Protein AF-A0A1I3XUG3-F1 (afdb_monomer_lite)

Radius of gyration: 16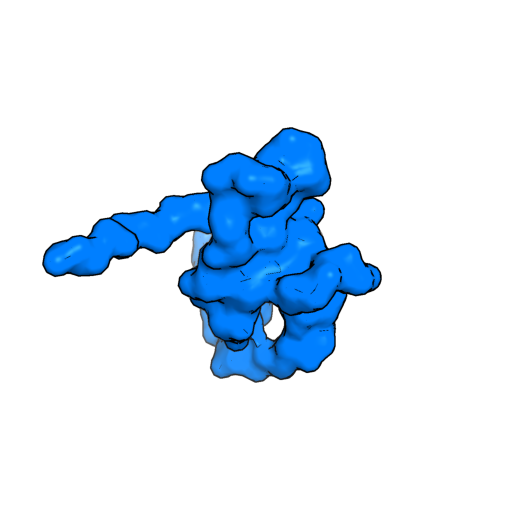.32 Å; chains: 1; bounding box: 37×28×42 Å

Structure (mmCIF, N/CA/C/O backbone):
data_AF-A0A1I3XUG3-F1
#
_entry.id   AF-A0A1I3XUG3-F1
#
loop_
_atom_site.group_PDB
_atom_site.id
_atom_site.type_symbol
_atom_site.label_atom_id
_atom_site.label_alt_id
_atom_site.label_comp_id
_atom_site.label_asym_id
_atom_site.label_entity_id
_atom_site.label_seq_id
_atom_site.pdbx_PDB_ins_code
_atom_site.Cartn_x
_atom_site.Cartn_y
_atom_site.Cartn_z
_atom_site.occupancy
_atom_site.B_iso_or_equiv
_atom_site.auth_seq_id
_atom_site.auth_comp_id
_atom_site.auth_asym_id
_atom_site.auth_atom_id
_atom_site.pdbx_PDB_model_num
ATOM 1 N N . MET A 1 1 ? 19.844 -16.183 -0.494 1.00 56.56 1 MET A N 1
ATOM 2 C CA . MET A 1 1 ? 19.143 -15.568 0.655 1.00 56.56 1 MET A CA 1
ATOM 3 C C . MET A 1 1 ? 18.393 -14.353 0.129 1.00 56.56 1 MET A C 1
ATOM 5 O O . MET A 1 1 ? 19.036 -13.520 -0.495 1.00 56.56 1 MET A O 1
ATOM 9 N N . ALA A 1 2 ? 17.068 -14.282 0.274 1.00 75.75 2 ALA A N 1
ATOM 10 C CA . ALA A 1 2 ? 16.289 -13.119 -0.160 1.00 75.75 2 ALA A CA 1
ATOM 11 C C . ALA A 1 2 ? 16.101 -12.168 1.028 1.00 75.75 2 ALA A C 1
ATOM 13 O O . ALA A 1 2 ? 15.667 -12.596 2.097 1.00 75.75 2 ALA A O 1
ATOM 14 N N . LEU A 1 3 ? 16.451 -10.893 0.857 1.00 87.69 3 LEU A N 1
ATOM 15 C CA . LEU A 1 3 ? 16.183 -9.870 1.864 1.00 87.69 3 LEU A CA 1
ATOM 16 C C . LEU A 1 3 ? 14.670 -9.624 1.918 1.00 87.69 3 LEU A C 1
ATOM 18 O O . LEU A 1 3 ? 14.072 -9.267 0.906 1.00 87.69 3 LEU A O 1
ATOM 22 N N . THR A 1 4 ? 14.063 -9.804 3.090 1.00 91.31 4 THR A N 1
ATOM 23 C CA . THR A 1 4 ? 12.653 -9.462 3.320 1.00 91.31 4 THR A CA 1
ATOM 24 C C . THR A 1 4 ? 12.587 -8.145 4.075 1.00 91.31 4 THR A C 1
ATOM 26 O O . THR A 1 4 ? 13.261 -7.976 5.089 1.00 91.31 4 THR A O 1
ATOM 29 N N . PHE A 1 5 ? 11.780 -7.215 3.581 1.00 94.19 5 PHE A N 1
ATOM 30 C CA . PHE A 1 5 ? 11.559 -5.917 4.203 1.00 94.19 5 PHE A CA 1
ATOM 31 C C . PHE A 1 5 ? 10.092 -5.513 4.056 1.00 94.19 5 PHE A C 1
ATOM 33 O O . PHE A 1 5 ? 9.389 -5.990 3.166 1.00 94.19 5 PHE A O 1
ATOM 40 N N . LEU A 1 6 ? 9.647 -4.608 4.924 1.00 95.19 6 LEU A N 1
ATOM 41 C CA . LEU A 1 6 ? 8.360 -3.933 4.821 1.00 95.19 6 LEU A CA 1
ATOM 42 C C . LEU A 1 6 ? 8.609 -2.439 4.997 1.00 95.19 6 LEU A C 1
ATOM 44 O O . LEU A 1 6 ? 9.156 -2.012 6.011 1.00 95.19 6 LEU A O 1
ATOM 48 N N . VAL A 1 7 ? 8.224 -1.655 3.996 1.00 94.06 7 VAL A N 1
ATOM 49 C CA . VAL A 1 7 ? 8.394 -0.200 3.987 1.00 94.06 7 VAL A CA 1
ATOM 50 C C . VAL A 1 7 ? 7.066 0.461 3.642 1.00 94.06 7 VAL A C 1
ATOM 52 O O . VAL A 1 7 ? 6.324 -0.035 2.795 1.00 94.06 7 VAL A O 1
ATOM 55 N N . ARG A 1 8 ? 6.754 1.585 4.297 1.00 93.38 8 ARG A N 1
ATOM 56 C CA . ARG A 1 8 ? 5.616 2.429 3.914 1.00 93.38 8 ARG A CA 1
ATOM 57 C C . ARG A 1 8 ? 6.037 3.302 2.735 1.00 93.38 8 ARG A C 1
ATOM 59 O O . ARG A 1 8 ? 7.027 4.023 2.832 1.00 93.38 8 ARG A O 1
ATOM 66 N N . ALA A 1 9 ? 5.277 3.258 1.646 1.00 89.88 9 ALA A N 1
ATOM 67 C CA . ALA A 1 9 ? 5.450 4.203 0.552 1.00 89.88 9 ALA A CA 1
ATOM 68 C C . ALA A 1 9 ? 4.915 5.582 0.974 1.00 89.88 9 ALA A C 1
ATOM 70 O O . ALA A 1 9 ? 3.757 5.702 1.369 1.00 89.88 9 ALA A O 1
ATOM 71 N N . CYS A 1 10 ? 5.767 6.609 0.911 1.00 88.25 10 CYS A N 1
ATOM 72 C CA . CYS A 1 10 ? 5.387 8.005 1.184 1.00 88.25 10 CYS A CA 1
ATOM 73 C C . CYS A 1 10 ? 5.160 8.826 -0.093 1.00 88.25 10 CYS A C 1
ATOM 75 O O . CYS A 1 10 ? 4.753 9.978 -0.026 1.00 88.25 10 CYS A O 1
ATOM 77 N N . VAL A 1 11 ? 5.482 8.252 -1.249 1.00 89.81 11 VAL A N 1
ATOM 78 C CA . VAL A 1 11 ? 5.339 8.862 -2.570 1.00 89.81 11 VAL A CA 1
ATOM 79 C C . VAL A 1 11 ? 4.652 7.832 -3.452 1.00 89.81 11 VAL A C 1
ATOM 81 O O . VAL A 1 11 ? 4.827 6.633 -3.224 1.00 89.81 11 VAL A O 1
ATOM 84 N N . ASP A 1 12 ? 3.886 8.292 -4.432 1.00 93.69 12 ASP A N 1
ATOM 85 C CA . ASP A 1 12 ? 3.287 7.441 -5.452 1.00 93.69 12 ASP A CA 1
ATOM 86 C C . ASP A 1 12 ? 4.273 7.258 -6.615 1.00 93.69 12 ASP A C 1
ATOM 88 O O . ASP A 1 12 ? 4.740 8.231 -7.209 1.00 93.69 12 ASP A O 1
ATOM 92 N N . TRP A 1 13 ? 4.679 6.013 -6.865 1.00 94.69 13 TRP A N 1
ATOM 93 C CA . TRP A 1 13 ? 5.733 5.690 -7.833 1.00 94.69 13 TRP A CA 1
ATOM 94 C C . TRP A 1 13 ? 5.100 5.239 -9.140 1.00 94.69 13 TRP A C 1
ATOM 96 O O . TRP A 1 13 ? 3.993 4.702 -9.153 1.00 94.69 13 TRP A O 1
ATOM 106 N N . LEU A 1 14 ? 5.835 5.423 -10.235 1.00 97.00 14 LEU A N 1
ATOM 107 C CA . LEU A 1 14 ? 5.446 4.872 -11.525 1.00 97.00 14 LEU A CA 1
ATOM 108 C C . LEU A 1 14 ? 5.462 3.341 -11.475 1.00 97.00 14 LEU A C 1
ATOM 110 O O . LEU A 1 14 ? 6.345 2.737 -10.855 1.00 97.00 14 LEU A O 1
ATOM 114 N N . ALA A 1 15 ? 4.488 2.737 -12.141 1.00 96.81 15 ALA A N 1
ATOM 115 C CA . ALA A 1 15 ? 4.275 1.300 -12.166 1.00 96.81 15 ALA A CA 1
ATOM 116 C C . ALA A 1 15 ? 4.247 0.765 -13.604 1.00 96.81 15 ALA A C 1
ATOM 118 O O . ALA A 1 15 ? 4.009 1.510 -14.554 1.00 96.81 15 ALA A O 1
ATOM 119 N N . GLY A 1 16 ? 4.511 -0.533 -13.758 1.00 94.00 16 GLY A N 1
ATOM 120 C CA . GLY A 1 16 ? 4.440 -1.229 -15.040 1.00 94.00 16 GLY A CA 1
ATOM 121 C C . GLY A 1 16 ? 5.407 -0.651 -16.075 1.00 94.00 16 GLY A C 1
ATOM 122 O O . GLY A 1 16 ? 6.624 -0.702 -15.898 1.00 94.00 16 GLY A O 1
ATOM 123 N N . ASP A 1 17 ? 4.852 -0.114 -17.158 1.00 92.94 17 ASP A N 1
ATOM 124 C CA . ASP A 1 17 ? 5.588 0.527 -18.254 1.00 92.94 17 ASP A CA 1
ATOM 125 C C . ASP A 1 17 ? 5.905 2.014 -18.000 1.00 92.94 17 ASP A C 1
ATOM 127 O O . ASP A 1 17 ? 6.638 2.634 -18.772 1.00 92.94 17 ASP A O 1
ATOM 131 N N . GLY A 1 18 ? 5.397 2.576 -16.900 1.00 93.50 18 GLY A N 1
ATOM 132 C CA . GLY A 1 18 ? 5.586 3.966 -16.504 1.00 93.50 18 GLY A CA 1
ATOM 133 C C . GLY A 1 18 ? 4.500 4.932 -16.975 1.00 93.50 18 GLY A C 1
ATOM 134 O O . GLY A 1 18 ? 4.660 6.133 -16.757 1.00 93.50 18 GLY A O 1
ATOM 135 N N . GLY A 1 19 ? 3.414 4.444 -17.586 1.00 94.88 19 GLY A N 1
ATOM 136 C CA . GLY A 1 19 ? 2.258 5.256 -17.988 1.00 94.88 19 GLY A CA 1
ATOM 137 C C . GLY A 1 19 ? 1.288 5.601 -16.851 1.00 94.88 19 GLY A C 1
ATOM 138 O O . GLY A 1 19 ? 0.477 6.516 -16.985 1.00 94.88 19 GLY A O 1
ATOM 139 N N . HIS A 1 20 ? 1.383 4.899 -15.723 1.00 96.06 20 HIS A N 1
ATOM 140 C CA . HIS A 1 20 ? 0.510 5.046 -14.555 1.00 96.06 20 HIS A CA 1
ATOM 141 C C . HIS A 1 20 ? 1.286 4.822 -13.253 1.00 96.06 20 HIS A C 1
ATOM 143 O O . HIS A 1 20 ? 2.499 4.586 -13.253 1.00 96.06 20 HIS A O 1
ATOM 149 N N . THR A 1 21 ? 0.591 4.925 -12.120 1.00 97.38 21 THR A N 1
ATOM 150 C CA . THR A 1 21 ? 1.198 4.826 -10.792 1.00 97.38 21 THR A CA 1
ATOM 151 C C . THR A 1 21 ? 0.721 3.610 -10.005 1.00 97.38 21 THR A C 1
ATOM 153 O O . THR A 1 21 ? -0.253 2.940 -10.361 1.00 97.38 21 THR A O 1
ATOM 156 N N . ILE A 1 22 ? 1.398 3.337 -8.888 1.00 96.88 22 ILE A N 1
ATOM 157 C CA . ILE A 1 22 ? 0.971 2.321 -7.922 1.00 96.88 22 ILE A CA 1
ATOM 158 C C . ILE A 1 22 ? -0.450 2.614 -7.426 1.00 96.88 22 ILE A C 1
ATOM 160 O O . ILE A 1 22 ? -1.246 1.682 -7.306 1.00 96.88 22 ILE A O 1
ATOM 164 N N . ALA A 1 23 ? -0.783 3.878 -7.138 1.00 96.19 23 ALA A N 1
ATOM 165 C CA . ALA A 1 23 ? -2.121 4.239 -6.677 1.00 96.19 23 ALA A CA 1
ATOM 166 C C . ALA A 1 23 ? -3.204 3.840 -7.690 1.00 96.19 23 ALA A C 1
ATOM 168 O O . ALA A 1 23 ? -4.183 3.211 -7.286 1.00 96.19 23 ALA A O 1
ATOM 169 N N . THR A 1 24 ? -2.993 4.109 -8.986 1.00 97.06 24 THR A N 1
ATOM 170 C CA . THR A 1 24 ? -3.918 3.701 -10.060 1.00 97.06 24 THR A CA 1
ATOM 171 C C . THR A 1 24 ? -4.110 2.184 -10.091 1.00 97.06 24 THR A C 1
ATOM 173 O O . THR A 1 24 ? -5.241 1.702 -10.065 1.00 97.06 24 THR A O 1
ATOM 176 N N . GLU A 1 25 ? -3.028 1.399 -10.038 1.00 97.06 25 GLU A N 1
ATOM 177 C CA . GLU A 1 25 ? -3.154 -0.066 -10.014 1.00 97.06 25 GLU A CA 1
ATOM 178 C C . GLU A 1 25 ? -3.904 -0.585 -8.776 1.00 97.06 25 GLU A C 1
ATOM 180 O O . GLU A 1 25 ? -4.633 -1.583 -8.837 1.00 97.06 25 GLU A O 1
ATOM 185 N N . MET A 1 26 ? -3.707 0.062 -7.625 1.00 97.19 26 MET A N 1
ATOM 186 C CA . MET A 1 26 ? -4.358 -0.325 -6.374 1.00 97.19 26 MET A CA 1
ATOM 187 C C . MET A 1 26 ? -5.817 0.140 -6.295 1.00 97.19 26 MET A C 1
ATOM 189 O O . MET A 1 26 ? -6.601 -0.459 -5.552 1.00 97.19 26 MET A O 1
ATOM 193 N N . GLU A 1 27 ? -6.213 1.164 -7.047 1.00 96.31 27 GLU A N 1
ATOM 194 C CA . GLU A 1 27 ? -7.610 1.576 -7.193 1.00 96.31 27 GLU A CA 1
ATOM 195 C C . GLU A 1 27 ? -8.422 0.480 -7.895 1.00 96.31 27 GLU A C 1
ATOM 197 O O . GLU A 1 27 ? -9.409 -0.003 -7.333 1.00 96.31 27 GLU A O 1
ATOM 202 N N . GLU A 1 28 ? -7.914 -0.021 -9.023 1.00 95.75 28 GLU A 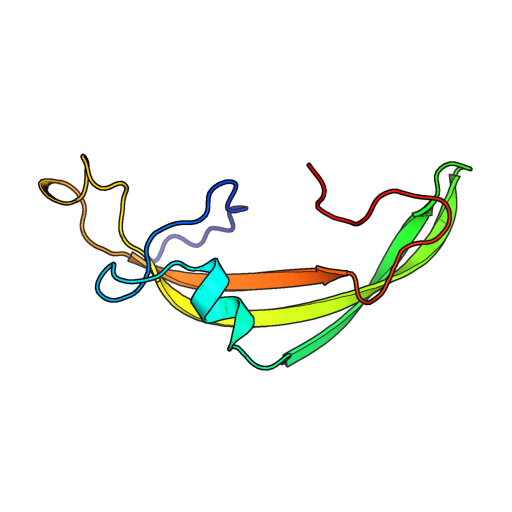N 1
ATOM 203 C CA . GLU A 1 28 ? -8.515 -1.100 -9.823 1.00 95.75 28 GLU A CA 1
ATOM 204 C C . GLU A 1 28 ? -8.470 -2.473 -9.132 1.00 95.75 28 GLU A C 1
ATOM 206 O O . GLU A 1 28 ? -9.225 -3.393 -9.459 1.00 95.75 28 GLU A O 1
ATOM 211 N N . THR A 1 29 ? -7.585 -2.639 -8.148 1.00 97.50 29 THR A N 1
ATOM 212 C CA . THR A 1 29 ? -7.456 -3.896 -7.411 1.00 97.50 29 THR A CA 1
ATOM 213 C C . THR A 1 29 ? -8.676 -4.136 -6.515 1.00 97.50 29 THR A C 1
ATOM 215 O O . THR A 1 29 ? -9.031 -3.316 -5.666 1.00 97.50 29 THR A O 1
ATOM 218 N N . SER A 1 30 ? -9.289 -5.317 -6.642 1.00 97.69 30 SER A N 1
ATOM 219 C CA . SER A 1 30 ? -10.385 -5.764 -5.774 1.00 97.69 30 SER A CA 1
ATOM 220 C C . SER A 1 30 ? -9.945 -5.855 -4.308 1.00 97.69 30 SER A C 1
ATOM 222 O O . SER A 1 30 ? -8.872 -6.401 -4.025 1.00 97.69 30 SER A O 1
ATOM 224 N N . VAL A 1 31 ? -10.813 -5.459 -3.377 1.00 97.94 31 VAL A N 1
ATOM 225 C CA . VAL A 1 31 ? -10.625 -5.726 -1.941 1.00 97.94 31 VAL A CA 1
ATOM 226 C C . VAL A 1 31 ? -10.494 -7.233 -1.702 1.00 97.94 31 VAL A C 1
ATOM 228 O O . VAL A 1 31 ? -11.271 -8.027 -2.229 1.00 97.94 31 VAL A O 1
ATOM 231 N N . LYS A 1 32 ? -9.482 -7.631 -0.926 1.00 97.69 32 LYS A N 1
ATOM 232 C CA . LYS A 1 32 ? -9.187 -9.033 -0.586 1.00 97.69 32 LYS A CA 1
ATOM 233 C C . LYS A 1 32 ? -9.631 -9.410 0.824 1.00 97.69 32 LYS A C 1
ATOM 235 O O . LYS A 1 32 ? -9.759 -10.593 1.118 1.00 97.69 32 LYS A O 1
ATOM 240 N N . GLY A 1 33 ? -9.884 -8.428 1.686 1.00 96.75 33 GLY A N 1
ATOM 241 C CA . GLY A 1 33 ? -10.401 -8.674 3.024 1.00 96.75 33 GLY A CA 1
ATOM 242 C C . GLY A 1 33 ? -10.673 -7.401 3.811 1.00 96.75 33 GLY A C 1
ATOM 243 O O . GLY A 1 33 ? -10.261 -6.308 3.422 1.00 96.75 33 GLY A O 1
ATOM 244 N N . LEU A 1 34 ? -11.360 -7.581 4.937 1.00 97.44 34 LEU A N 1
ATOM 245 C CA . LEU A 1 34 ? -11.564 -6.560 5.957 1.00 97.44 34 LEU A CA 1
ATOM 246 C C . LEU A 1 34 ? -10.789 -6.949 7.212 1.00 97.44 34 LEU A C 1
ATOM 248 O O . LEU A 1 34 ? -10.886 -8.086 7.676 1.00 97.44 34 LEU A O 1
ATOM 252 N N . HIS A 1 35 ? -10.054 -5.999 7.775 1.00 97.06 35 HIS A N 1
ATOM 253 C CA . HIS A 1 35 ? -9.361 -6.170 9.044 1.00 97.06 35 HIS A CA 1
ATOM 254 C C . HIS A 1 35 ? -9.829 -5.112 10.042 1.00 97.06 35 HIS A C 1
ATOM 256 O O . 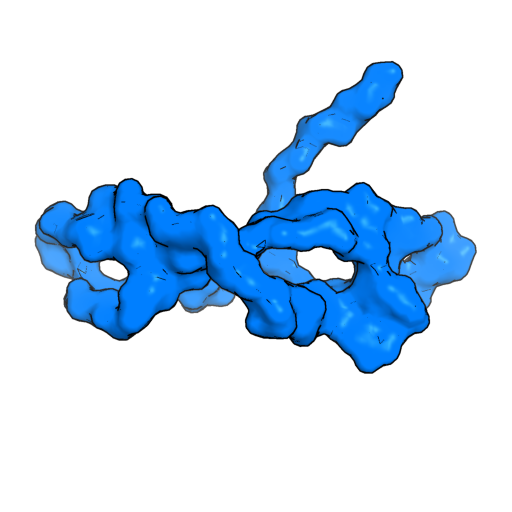HIS A 1 35 ? -9.860 -3.929 9.719 1.00 97.06 35 HIS A O 1
ATOM 262 N N . TYR A 1 36 ? -10.208 -5.531 11.248 1.00 96.69 36 TYR A N 1
ATOM 263 C CA . TYR A 1 36 ? -10.669 -4.624 12.295 1.00 96.69 36 TYR A CA 1
ATOM 264 C C . TYR A 1 36 ? -9.558 -4.383 13.304 1.00 96.69 36 TYR A C 1
ATOM 266 O O . TYR A 1 36 ? -8.968 -5.339 13.803 1.00 96.69 36 TYR A O 1
ATOM 274 N N . ILE A 1 37 ? -9.328 -3.118 13.633 1.00 95.69 37 ILE A N 1
ATOM 275 C CA . ILE A 1 37 ? -8.357 -2.711 14.647 1.00 95.69 37 ILE A CA 1
ATOM 276 C C . ILE A 1 37 ? -9.002 -1.785 15.671 1.00 95.69 37 ILE A C 1
ATOM 278 O O . ILE A 1 37 ? -9.916 -1.020 15.351 1.00 95.69 37 ILE A O 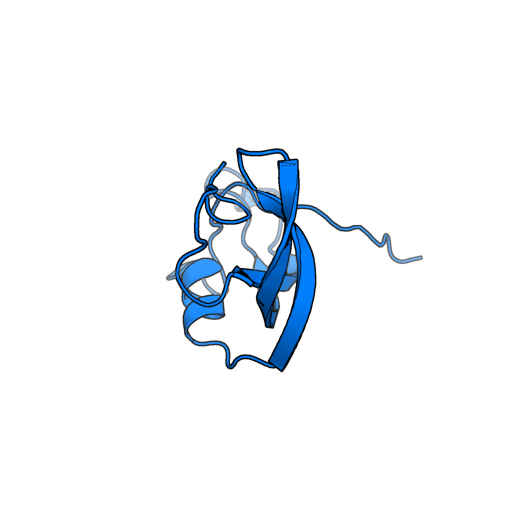1
ATOM 282 N N . ASP A 1 38 ? -8.500 -1.849 16.898 1.00 96.12 38 ASP A N 1
ATOM 283 C CA . ASP A 1 38 ? -8.858 -0.913 17.954 1.00 96.12 38 ASP A CA 1
ATOM 284 C C . ASP A 1 38 ? -7.984 0.343 17.842 1.00 96.12 38 ASP A C 1
ATOM 286 O O . ASP A 1 38 ? -6.759 0.273 17.728 1.00 96.12 38 ASP A O 1
ATOM 290 N N . VAL A 1 39 ? -8.623 1.509 17.864 1.00 94.44 39 VAL A N 1
ATOM 291 C CA . VAL A 1 39 ? -7.985 2.822 17.730 1.00 94.44 39 VAL A CA 1
ATOM 292 C C . VAL A 1 39 ? -8.551 3.788 18.758 1.00 94.44 39 VAL A C 1
ATOM 294 O O . VAL A 1 39 ? -9.737 3.740 19.090 1.00 94.44 39 VAL A O 1
ATOM 297 N N . ARG A 1 40 ? -7.714 4.701 19.251 1.00 94.00 40 ARG A N 1
ATOM 298 C CA . ARG A 1 40 ? -8.170 5.764 20.149 1.00 94.00 40 ARG A CA 1
ATOM 299 C C . ARG A 1 40 ? -8.703 6.951 19.358 1.00 94.00 40 ARG A C 1
ATOM 301 O O . ARG A 1 40 ? -8.100 7.345 18.361 1.00 94.00 40 ARG A O 1
ATOM 308 N N . ASN A 1 41 ? -9.828 7.498 19.802 1.00 92.62 41 ASN A N 1
ATOM 309 C CA . ASN A 1 41 ? -10.349 8.761 19.294 1.00 92.62 41 ASN A CA 1
ATOM 310 C C . ASN A 1 41 ? -9.653 9.961 19.968 1.00 92.62 41 ASN A C 1
ATOM 312 O O . ASN A 1 41 ? -8.837 9.783 20.875 1.00 92.62 41 ASN A O 1
ATOM 316 N N . ASP A 1 42 ? -9.993 11.183 19.558 1.00 91.50 42 ASP A N 1
ATOM 317 C CA . ASP A 1 42 ? -9.389 12.419 20.085 1.00 91.50 42 ASP A CA 1
ATOM 318 C C . ASP A 1 42 ? -9.689 12.645 21.585 1.00 91.50 42 ASP A C 1
ATOM 320 O O . ASP A 1 42 ? -9.014 13.431 22.246 1.00 91.50 42 ASP A O 1
ATOM 324 N N . LYS A 1 43 ? -10.676 11.929 22.146 1.00 92.81 43 LYS A N 1
ATOM 325 C CA . LYS A 1 43 ? -11.006 11.912 23.583 1.00 92.81 43 LYS A CA 1
ATOM 326 C C . LYS A 1 43 ? -10.290 10.794 24.354 1.00 92.81 43 LYS A C 1
ATOM 328 O O . LYS A 1 43 ? -10.475 10.669 25.561 1.00 92.81 43 LYS A O 1
ATOM 333 N N . GLY A 1 44 ? -9.488 9.973 23.674 1.00 92.38 44 GLY A N 1
ATOM 334 C CA . GLY A 1 44 ? -8.780 8.827 24.248 1.00 92.38 44 GLY A CA 1
ATOM 335 C C . GLY A 1 44 ? -9.615 7.545 24.372 1.00 92.38 44 GLY A C 1
ATOM 336 O O . GLY A 1 44 ? -9.096 6.535 24.850 1.00 92.38 44 GLY A O 1
ATOM 337 N N . GLU A 1 45 ? -10.872 7.546 23.927 1.00 94.56 45 GLU A N 1
ATOM 338 C CA . GLU A 1 45 ? -11.767 6.385 23.984 1.00 94.56 45 GLU A CA 1
ATOM 339 C C . GLU A 1 45 ? -11.411 5.378 22.886 1.00 94.56 45 GLU A C 1
ATOM 341 O O . GLU A 1 45 ? -11.050 5.754 21.768 1.00 94.56 45 GLU A O 1
ATOM 346 N N . THR A 1 46 ? -11.538 4.083 23.183 1.00 94.56 46 THR A N 1
ATOM 347 C CA . THR A 1 46 ? -11.264 3.023 22.203 1.00 94.56 46 THR A CA 1
ATOM 348 C C . THR A 1 46 ? -12.468 2.818 21.290 1.00 94.56 46 THR A C 1
ATOM 350 O O . THR A 1 46 ? -13.593 2.637 21.748 1.00 94.56 46 THR A O 1
ATOM 353 N N . THR A 1 47 ? -12.220 2.821 19.986 1.00 93.12 47 THR A N 1
ATOM 354 C CA . THR A 1 47 ? -13.208 2.604 18.925 1.00 93.12 47 THR A CA 1
ATOM 355 C C . THR A 1 47 ? -12.669 1.577 17.932 1.00 93.12 47 THR A C 1
ATOM 357 O O . THR A 1 47 ? -11.457 1.407 17.820 1.00 93.12 47 THR A O 1
ATOM 360 N N . LYS A 1 48 ? -13.551 0.891 17.198 1.00 94.69 48 LYS A N 1
ATOM 361 C CA . LYS A 1 48 ? -13.143 -0.041 16.137 1.00 94.69 48 LYS A CA 1
ATOM 362 C C . LYS A 1 48 ? -13.099 0.656 14.786 1.00 94.69 48 LYS A C 1
ATOM 364 O O . LYS A 1 48 ? -14.073 1.296 14.395 1.00 94.69 48 LYS A O 1
ATOM 369 N N . ALA A 1 49 ? -12.006 0.468 14.055 1.00 95.94 49 ALA A N 1
ATOM 370 C CA . ALA A 1 49 ? -11.871 0.870 12.661 1.00 95.94 49 ALA A CA 1
ATOM 371 C C . ALA A 1 49 ? -11.803 -0.365 11.763 1.00 95.94 49 ALA A C 1
ATOM 373 O O . ALA A 1 49 ? -11.101 -1.325 12.079 1.00 95.94 49 ALA A O 1
ATOM 374 N N . ALA A 1 50 ? -12.529 -0.336 10.647 1.00 96.75 50 ALA A N 1
ATOM 375 C CA . ALA A 1 50 ? -12.449 -1.362 9.615 1.00 96.75 50 ALA A CA 1
A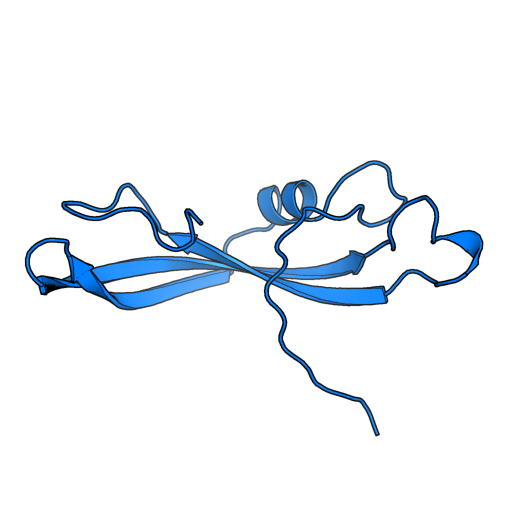TOM 376 C C . ALA A 1 50 ? -11.482 -0.901 8.519 1.00 96.75 50 ALA A C 1
ATOM 378 O O . ALA A 1 50 ? -11.633 0.198 7.991 1.00 96.75 50 ALA A O 1
ATOM 379 N N . LEU A 1 51 ? -10.513 -1.740 8.166 1.00 97.25 51 LEU A N 1
ATOM 380 C CA . LEU A 1 51 ? -9.570 -1.517 7.077 1.00 97.25 51 LEU A CA 1
ATOM 381 C C . LEU A 1 51 ? -9.902 -2.443 5.910 1.00 97.25 51 LEU A C 1
ATOM 383 O O . LEU A 1 51 ? -9.933 -3.663 6.078 1.00 97.25 51 LEU A O 1
ATOM 387 N N . GLU A 1 52 ? -10.112 -1.874 4.729 1.00 97.75 52 GLU A N 1
ATOM 388 C CA . GLU A 1 52 ? -10.128 -2.619 3.474 1.00 97.75 52 GLU A CA 1
ATOM 389 C C . GLU A 1 52 ? -8.692 -2.908 3.048 1.00 97.75 52 GLU A C 1
ATOM 391 O O . GLU A 1 52 ? -7.880 -1.992 2.893 1.00 97.75 52 GLU A O 1
ATOM 396 N N . ILE A 1 53 ? -8.383 -4.193 2.870 1.00 97.81 53 ILE A N 1
ATOM 397 C CA . ILE A 1 53 ? -7.054 -4.668 2.495 1.00 97.81 53 ILE A CA 1
ATOM 398 C C . ILE A 1 53 ? -7.058 -5.073 1.026 1.00 97.81 53 ILE A C 1
ATOM 400 O O . ILE A 1 53 ? -7.812 -5.954 0.602 1.00 97.81 53 ILE A O 1
ATOM 404 N N . LYS A 1 54 ? -6.164 -4.457 0.258 1.00 98.19 54 LYS A N 1
ATOM 405 C CA . LYS A 1 54 ? -5.825 -4.823 -1.117 1.00 98.19 54 LYS A CA 1
ATOM 406 C C . LYS A 1 54 ? -4.350 -5.205 -1.171 1.00 98.19 54 LYS A C 1
ATOM 408 O O . LYS A 1 54 ? -3.528 -4.604 -0.480 1.00 98.19 54 LYS A O 1
ATOM 413 N N . PHE A 1 55 ? -3.997 -6.166 -2.015 1.00 97.44 55 PHE A N 1
ATOM 414 C CA . PHE A 1 55 ? -2.599 -6.435 -2.329 1.00 97.44 55 PHE A CA 1
ATOM 415 C C . PHE A 1 55 ? -2.428 -6.893 -3.774 1.00 97.44 55 PHE A C 1
ATOM 417 O O . PHE A 1 55 ? -3.297 -7.579 -4.319 1.00 97.44 55 PHE A O 1
ATOM 424 N N . LYS A 1 56 ? -1.303 -6.516 -4.382 1.00 97.62 56 LYS A N 1
ATOM 425 C CA . LYS A 1 56 ? -0.941 -6.865 -5.761 1.00 97.62 56 LYS A CA 1
ATOM 426 C C . LYS A 1 56 ? 0.582 -6.902 -5.902 1.00 97.62 56 LYS A C 1
ATOM 428 O O . LYS A 1 56 ? 1.279 -6.134 -5.243 1.00 97.62 56 LYS A O 1
ATOM 433 N N . ARG A 1 57 ? 1.110 -7.800 -6.740 1.00 97.25 57 ARG A N 1
ATOM 434 C CA . ARG A 1 57 ? 2.512 -7.730 -7.180 1.00 97.25 57 ARG A CA 1
ATOM 435 C C . ARG A 1 57 ? 2.596 -6.721 -8.327 1.00 97.25 57 ARG A C 1
ATOM 437 O O . ARG A 1 57 ? 1.872 -6.887 -9.303 1.00 97.25 57 ARG A O 1
ATOM 444 N N . ILE A 1 58 ? 3.439 -5.703 -8.189 1.00 97.25 58 ILE A N 1
ATOM 445 C CA . ILE A 1 58 ? 3.562 -4.582 -9.128 1.00 97.25 58 ILE A CA 1
ATOM 446 C C . ILE A 1 58 ? 5.040 -4.377 -9.471 1.00 97.25 58 ILE A C 1
ATOM 448 O O . ILE A 1 58 ? 5.887 -4.391 -8.573 1.00 97.25 58 ILE A O 1
ATOM 452 N N . ALA A 1 59 ? 5.336 -4.159 -10.754 1.00 97.38 59 ALA A N 1
ATOM 453 C CA . ALA A 1 59 ? 6.643 -3.695 -11.207 1.00 97.38 59 ALA A CA 1
ATOM 454 C C . ALA A 1 59 ? 6.762 -2.196 -10.907 1.00 97.38 59 ALA A C 1
ATOM 456 O O . ALA A 1 59 ? 6.076 -1.382 -11.520 1.00 97.38 59 ALA A O 1
ATOM 457 N N . VAL A 1 60 ? 7.594 -1.827 -9.936 1.00 96.44 60 VAL A N 1
ATOM 458 C CA . VAL A 1 60 ? 7.765 -0.442 -9.486 1.00 96.44 60 VAL A CA 1
ATOM 459 C C . VAL A 1 60 ? 9.006 0.157 -10.134 1.00 96.44 60 VAL A C 1
ATOM 461 O O . VAL A 1 60 ? 10.112 -0.373 -9.990 1.00 96.44 60 VAL A O 1
ATOM 464 N N . LEU A 1 61 ? 8.836 1.282 -10.825 1.00 96.62 61 LEU A N 1
ATOM 465 C CA . LEU A 1 61 ? 9.928 1.985 -11.486 1.00 96.62 61 LEU A CA 1
ATOM 466 C C . LEU A 1 61 ? 10.610 2.959 -10.524 1.00 96.62 61 LEU A C 1
ATOM 468 O O . LEU A 1 61 ? 9.924 3.691 -9.810 1.00 96.62 61 LEU A O 1
ATOM 472 N N . PRO A 1 62 ? 11.950 3.060 -10.529 1.00 94.69 62 PRO A N 1
ATOM 473 C CA . PRO A 1 62 ? 12.635 4.085 -9.757 1.00 94.69 62 PRO A CA 1
ATOM 474 C C . PRO A 1 62 ? 12.301 5.495 -10.274 1.00 94.69 62 PRO A C 1
ATOM 476 O O . PRO A 1 62 ? 11.780 5.650 -11.385 1.00 94.69 62 PRO A O 1
ATOM 479 N N . PRO A 1 63 ? 12.641 6.554 -9.509 1.00 92.12 63 PRO A N 1
ATOM 480 C CA . PRO A 1 63 ? 12.450 7.929 -9.958 1.00 92.12 63 PRO A CA 1
ATOM 481 C C . PRO A 1 63 ? 13.074 8.146 -11.337 1.00 92.12 63 PRO A C 1
ATOM 483 O O . PRO A 1 63 ? 14.161 7.627 -11.591 1.00 92.12 63 PRO A O 1
ATOM 486 N N . ILE A 1 64 ? 12.435 8.943 -12.197 1.00 91.19 64 ILE A N 1
ATOM 487 C CA . ILE A 1 64 ? 12.799 9.101 -13.621 1.00 91.19 64 ILE A CA 1
ATOM 488 C C . ILE A 1 64 ? 14.305 9.346 -13.814 1.00 91.19 64 ILE A C 1
ATOM 490 O O . ILE A 1 64 ? 14.967 8.635 -14.568 1.00 91.19 64 ILE A O 1
ATOM 494 N N . GLY A 1 65 ? 14.895 10.271 -13.045 1.00 93.12 65 GLY A N 1
ATOM 495 C CA . GLY A 1 65 ? 16.332 10.585 -13.118 1.00 93.12 65 GLY A CA 1
ATOM 496 C C . GLY A 1 65 ? 17.281 9.446 -12.708 1.00 93.12 65 GLY A C 1
ATOM 497 O O . GLY A 1 65 ? 18.490 9.545 -12.898 1.00 93.12 65 GLY A O 1
ATOM 498 N N . LYS A 1 66 ? 16.753 8.360 -12.139 1.00 94.31 66 LYS A N 1
ATOM 499 C CA . LYS A 1 66 ? 17.486 7.188 -11.646 1.00 94.31 66 LYS A CA 1
ATOM 500 C C . LYS A 1 66 ? 17.224 5.915 -12.462 1.00 94.31 66 LYS A C 1
ATOM 502 O O . LYS A 1 66 ? 17.933 4.934 -12.248 1.00 94.31 66 LYS A O 1
ATOM 507 N N . GLN A 1 67 ? 16.292 5.932 -13.419 1.00 94.38 67 GLN A N 1
ATOM 508 C CA . GLN A 1 67 ? 15.907 4.750 -14.210 1.00 94.38 67 GLN A CA 1
ATOM 509 C C . GLN A 1 67 ? 17.024 4.199 -15.106 1.00 94.38 67 GLN A C 1
ATOM 511 O O . GLN A 1 67 ? 17.051 3.009 -15.386 1.00 94.38 67 GLN A O 1
ATOM 516 N N . LYS A 1 68 ? 18.015 5.017 -15.489 1.00 93.75 68 LYS A N 1
ATOM 517 C CA . LYS A 1 68 ? 19.210 4.520 -16.202 1.00 93.75 68 LYS A CA 1
ATOM 518 C C . LYS A 1 68 ? 20.150 3.692 -15.320 1.00 93.75 68 LYS A C 1
ATOM 520 O O . LYS A 1 68 ? 20.971 2.948 -15.842 1.00 93.75 68 LYS A O 1
ATOM 525 N N . ARG A 1 69 ? 20.096 3.886 -13.998 1.00 96.31 69 ARG A N 1
ATOM 526 C CA . ARG A 1 69 ? 21.050 3.307 -13.039 1.00 96.31 69 ARG A CA 1
ATOM 527 C C . ARG A 1 69 ? 20.463 2.147 -12.248 1.00 96.31 69 ARG A C 1
ATOM 529 O O . ARG A 1 69 ? 21.211 1.263 -11.846 1.00 96.31 69 ARG A O 1
ATOM 536 N N . TYR A 1 70 ? 19.159 2.171 -11.998 1.00 95.31 70 TYR A N 1
ATOM 537 C CA . TYR A 1 70 ? 18.478 1.141 -11.227 1.00 95.31 70 TYR A CA 1
ATOM 538 C C . TYR A 1 70 ? 17.334 0.548 -12.050 1.00 95.31 70 TYR A C 1
ATOM 540 O O . TYR A 1 70 ? 16.612 1.314 -12.692 1.00 95.31 70 TYR A O 1
ATOM 548 N N . PRO A 1 71 ? 17.168 -0.785 -12.044 1.00 94.88 71 PRO A N 1
ATOM 549 C CA . PRO A 1 71 ? 16.066 -1.435 -12.737 1.00 94.88 71 PRO A CA 1
ATOM 550 C C . PRO A 1 71 ? 14.744 -1.245 -11.982 1.00 94.88 71 PRO A C 1
ATOM 552 O O . PRO A 1 71 ? 14.724 -0.816 -10.823 1.00 94.88 71 PRO A O 1
ATOM 555 N N . ALA A 1 72 ? 13.647 -1.616 -12.640 1.00 96.19 72 ALA A N 1
ATOM 556 C CA . ALA A 1 72 ? 12.370 -1.839 -11.975 1.00 96.19 72 ALA A CA 1
ATOM 557 C C . ALA A 1 72 ? 12.490 -2.949 -10.917 1.00 96.19 72 ALA A C 1
ATOM 559 O O . ALA A 1 72 ? 13.305 -3.866 -11.057 1.00 96.19 72 ALA A O 1
ATOM 560 N N . LEU A 1 73 ? 11.667 -2.873 -9.873 1.00 94.81 73 LEU A N 1
ATOM 561 C CA . LEU A 1 73 ? 11.581 -3.897 -8.832 1.00 94.81 73 LEU A CA 1
ATOM 562 C C . LEU A 1 73 ? 10.166 -4.464 -8.762 1.00 94.81 73 LEU A C 1
ATOM 564 O O . LEU A 1 73 ? 9.209 -3.712 -8.595 1.00 94.81 73 LEU A O 1
ATOM 568 N N . ASP A 1 74 ? 10.045 -5.789 -8.797 1.00 95.81 74 ASP A N 1
ATOM 569 C CA . ASP A 1 74 ? 8.772 -6.470 -8.563 1.00 95.81 74 ASP A CA 1
ATOM 570 C C . ASP A 1 74 ? 8.493 -6.560 -7.063 1.00 95.81 74 ASP A C 1
ATOM 572 O O . ASP A 1 74 ? 9.075 -7.374 -6.337 1.00 95.81 74 ASP A O 1
ATOM 576 N N . LEU A 1 75 ? 7.583 -5.717 -6.585 1.00 95.88 75 LEU A N 1
ATOM 577 C CA . LEU A 1 75 ? 7.235 -5.607 -5.173 1.00 95.88 75 LEU A CA 1
ATOM 578 C C . LEU A 1 75 ? 5.796 -6.056 -4.938 1.00 95.88 75 LEU A C 1
ATOM 580 O O . LEU A 1 75 ? 4.910 -5.850 -5.764 1.00 95.88 75 LEU A O 1
ATOM 584 N N . THR A 1 76 ? 5.542 -6.667 -3.783 1.00 97.00 76 THR A N 1
ATOM 585 C CA . THR A 1 76 ? 4.169 -6.861 -3.309 1.00 97.00 76 THR A CA 1
ATOM 586 C C . THR A 1 76 ? 3.727 -5.585 -2.609 1.00 97.00 76 THR A C 1
ATOM 588 O O . THR A 1 76 ? 4.248 -5.250 -1.547 1.00 97.00 76 THR A O 1
ATOM 591 N N . ILE A 1 77 ? 2.766 -4.881 -3.198 1.00 97.31 77 ILE A N 1
ATOM 592 C CA . ILE A 1 77 ? 2.159 -3.693 -2.609 1.00 97.31 77 ILE A CA 1
ATOM 593 C C . ILE A 1 77 ? 0.956 -4.124 -1.782 1.00 97.31 77 ILE A C 1
ATOM 595 O O . ILE A 1 77 ? 0.056 -4.784 -2.298 1.00 97.31 77 ILE A O 1
ATOM 599 N N . THR A 1 78 ? 0.938 -3.727 -0.512 1.00 96.94 78 THR A N 1
ATOM 600 C CA . THR A 1 78 ? -0.224 -3.848 0.373 1.00 96.94 78 THR A CA 1
ATOM 601 C C . THR A 1 78 ? -0.804 -2.459 0.583 1.00 96.94 78 THR A C 1
ATOM 603 O O . THR A 1 78 ? -0.114 -1.568 1.075 1.00 96.94 78 THR A O 1
ATOM 606 N N . HIS A 1 79 ? -2.072 -2.279 0.232 1.00 96.44 79 HIS A N 1
ATOM 607 C CA . HIS A 1 79 ? -2.801 -1.035 0.432 1.00 96.44 79 HIS A CA 1
ATOM 608 C C . HIS A 1 79 ? -3.926 -1.279 1.437 1.00 96.44 79 HIS A C 1
ATOM 610 O O . HIS A 1 79 ? -4.810 -2.106 1.204 1.00 96.44 79 HIS A O 1
ATOM 616 N N . ALA A 1 80 ? -3.856 -0.582 2.569 1.00 96.00 80 ALA A N 1
ATOM 617 C CA . ALA A 1 80 ? -4.862 -0.617 3.618 1.00 96.00 80 ALA A CA 1
ATOM 618 C C . ALA A 1 80 ? -5.526 0.756 3.699 1.00 96.00 80 ALA A C 1
ATOM 620 O O . ALA A 1 80 ? -4.851 1.754 3.947 1.00 96.00 80 ALA A O 1
ATOM 621 N N . THR A 1 81 ? -6.837 0.794 3.491 1.00 95.50 81 THR A N 1
ATOM 622 C CA . THR A 1 81 ? -7.625 2.032 3.548 1.00 95.50 81 THR A CA 1
ATOM 623 C C . THR A 1 81 ? -8.706 1.896 4.599 1.00 95.50 81 THR A C 1
ATOM 625 O O . THR A 1 81 ? -9.305 0.833 4.755 1.00 95.50 81 THR A O 1
ATOM 628 N N . GLU A 1 82 ? -8.923 2.955 5.370 1.00 96.00 82 GLU A N 1
ATOM 629 C CA . GLU A 1 82 ? -9.992 2.961 6.356 1.00 96.00 82 GLU A CA 1
ATOM 630 C C . GLU A 1 82 ? -11.352 3.039 5.660 1.00 96.00 82 GLU A C 1
ATOM 632 O O . GLU A 1 82 ? -11.591 3.906 4.820 1.00 96.00 82 GLU A O 1
ATOM 637 N N . ARG A 1 83 ? -12.246 2.114 6.011 1.00 95.12 83 ARG A N 1
ATOM 638 C CA . ARG A 1 83 ? -13.579 2.037 5.429 1.00 95.12 83 ARG A CA 1
ATOM 639 C C . ARG A 1 83 ? -14.504 3.056 6.084 1.00 95.12 83 ARG A C 1
ATOM 641 O O . ARG A 1 83 ? -14.815 2.955 7.271 1.00 95.12 83 ARG A O 1
ATOM 648 N N . GLY A 1 84 ? -15.027 3.967 5.270 1.00 91.25 84 GLY A N 1
ATOM 649 C CA . GLY A 1 84 ? -15.936 5.020 5.716 1.00 91.25 84 GLY A CA 1
ATOM 650 C C . GLY A 1 84 ? -15.220 6.159 6.446 1.00 91.25 84 GLY A C 1
ATOM 651 O O . GLY A 1 84 ? -13.996 6.209 6.525 1.00 91.25 84 GLY A O 1
ATOM 652 N N . THR A 1 85 ? -15.997 7.112 6.959 1.00 89.94 85 THR A N 1
ATOM 653 C CA . THR A 1 85 ? -15.456 8.292 7.643 1.00 89.94 85 THR A CA 1
ATOM 654 C C . THR A 1 85 ? -15.325 8.030 9.148 1.00 89.94 85 THR A C 1
ATOM 656 O O . THR A 1 85 ? -16.345 7.775 9.801 1.00 89.94 85 THR A O 1
ATOM 659 N N . PRO A 1 86 ? -14.114 8.116 9.731 1.00 91.25 86 PRO A N 1
ATOM 660 C CA . PRO A 1 86 ? -13.938 7.982 11.171 1.00 91.25 86 PRO A CA 1
ATOM 661 C C . PRO A 1 86 ? -14.674 9.086 11.930 1.00 91.25 86 PRO A C 1
ATOM 663 O O . PRO A 1 86 ? -14.734 10.238 11.500 1.00 91.25 86 PRO A O 1
ATOM 666 N N . LYS A 1 87 ? -15.215 8.738 13.099 1.00 86.31 87 LYS A N 1
ATOM 667 C CA . LYS A 1 87 ? -15.894 9.685 13.990 1.00 86.31 87 LYS A CA 1
ATOM 668 C C . LYS A 1 87 ? -14.966 10.088 15.128 1.00 86.31 87 LYS A C 1
ATOM 670 O O . LYS A 1 87 ? -14.463 9.228 15.845 1.00 86.31 87 LYS A O 1
ATOM 675 N N . GLY A 1 88 ? -14.782 11.395 15.316 1.00 89.06 88 GLY A N 1
ATOM 676 C CA . GLY A 1 88 ? -14.017 11.938 16.442 1.00 89.06 88 GLY A CA 1
ATOM 677 C C . GLY A 1 88 ? -12.515 11.647 16.390 1.00 89.06 88 GLY A C 1
ATOM 678 O O . GLY A 1 88 ? -11.896 11.576 17.446 1.00 89.06 88 GLY A O 1
ATOM 679 N N . ARG A 1 89 ? -11.964 11.414 15.191 1.00 92.50 89 ARG A N 1
ATOM 680 C CA . ARG A 1 89 ? -10.523 11.390 14.907 1.00 92.50 89 ARG A CA 1
ATOM 681 C C . ARG A 1 89 ? -10.252 11.582 13.418 1.00 92.50 89 ARG A C 1
ATOM 683 O O . ARG A 1 89 ? -11.146 11.396 12.591 1.00 92.50 89 ARG A O 1
ATOM 690 N N . LYS A 1 90 ? -8.998 11.868 13.068 1.00 92.38 90 LYS A N 1
ATOM 691 C CA . LYS A 1 90 ? -8.529 11.850 11.673 1.00 92.38 90 LYS A CA 1
ATOM 692 C C . LYS A 1 90 ? -8.482 10.421 11.107 1.00 92.38 90 LYS A C 1
ATOM 694 O O . LYS A 1 90 ? -8.262 9.486 11.885 1.00 92.38 90 LYS A O 1
ATOM 699 N N . PRO A 1 91 ? -8.647 10.234 9.784 1.00 92.69 91 PRO A N 1
ATOM 700 C CA . PRO A 1 91 ? -8.451 8.943 9.129 1.00 92.69 91 PRO A CA 1
ATOM 701 C C . PRO A 1 91 ? -7.062 8.359 9.361 1.00 92.69 91 PRO A C 1
ATOM 703 O O . PRO A 1 91 ? -6.072 9.086 9.463 1.00 92.69 91 PRO A O 1
ATOM 706 N N . ILE A 1 92 ? -6.979 7.032 9.417 1.00 91.50 92 ILE A N 1
ATOM 707 C CA . ILE A 1 92 ? -5.688 6.350 9.503 1.00 91.50 92 ILE A CA 1
ATOM 708 C C . ILE A 1 92 ? -4.883 6.661 8.237 1.00 91.50 92 ILE A C 1
ATOM 710 O O . ILE A 1 92 ? -5.373 6.504 7.123 1.00 91.50 92 ILE A O 1
ATOM 714 N N . GLY A 1 93 ? -3.631 7.086 8.417 1.00 80.94 93 GLY A N 1
ATOM 715 C CA . GLY A 1 93 ? -2.703 7.327 7.311 1.00 80.94 93 GLY A CA 1
ATOM 716 C C . G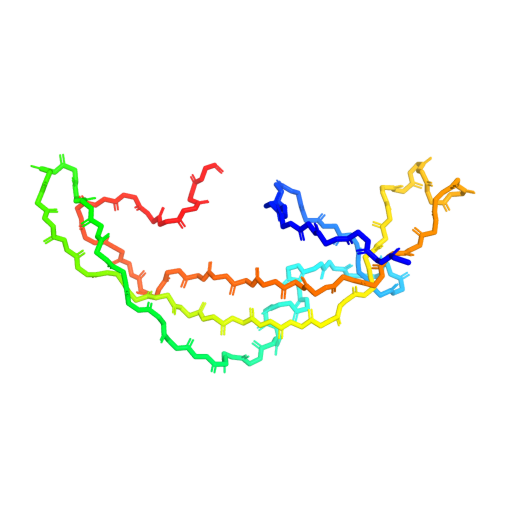LY A 1 93 ? -2.770 8.718 6.674 1.00 80.94 93 GLY A C 1
ATOM 717 O O . GLY A 1 93 ? -2.044 8.938 5.711 1.00 80.94 93 GLY A O 1
ATOM 718 N N . SER A 1 94 ? -3.549 9.664 7.220 1.00 67.38 94 SER A N 1
ATOM 719 C CA . SER A 1 94 ? -3.683 11.049 6.721 1.00 67.38 94 SER A CA 1
ATOM 720 C C . SER A 1 94 ? -2.461 11.959 6.986 1.00 67.38 94 SER A C 1
ATOM 722 O O . SER A 1 94 ? -2.636 13.148 7.258 1.00 67.38 94 SER A O 1
ATOM 724 N N . SER A 1 95 ? -1.254 11.390 7.034 1.00 57.88 95 SER A N 1
ATOM 725 C CA . SER A 1 95 ? 0.006 12.098 7.324 1.00 57.88 95 SER A CA 1
ATOM 726 C C . SER A 1 95 ? 0.470 12.956 6.162 1.00 57.88 95 SER A C 1
ATOM 728 O O . SER A 1 95 ? 0.469 12.389 5.049 1.00 57.88 95 SER A O 1
#

Secondary structure (DSSP, 8-state):
-PPP------SPPEETTTTEEHHHHHHHSPP-EEEEEEEE-TTS-EEEEEEEEEEEEEEEPPPGGGTTTS--EEEEEEEEEE-SPPSSSPPTT--

pLDDT: mean 93.35, std 6.91, range [56.56, 98.19]

Foldseek 3Di:
DDDDDDDDDPDWFQWDPRPDTPVVVQVPFDFPDKDWDWDAAPVRDTDIWIKGKGKDFIFTADDPVCNVPDPTDGDIDIDIFTDDADDRHHGPPPD

Sequence (95 aa):
MALTFLVRACVDWLAGDGGHTIATEMEETSVKGLHYIDVRNDKGETTKAALEIKFKRIAVLPPIGKQKRYPALDLTITHATERGTPKGRKPIGSS